Protein AF-A0A0F2DJI6-F1 (afdb_monomer)

Nearest PDB structures (foldseek):
  4f4x-assembly1_A  TM=4.825E-01  e=1.795E-01  Sulfolobus acidocaldarius DSM 639
  3v6k-assembly2_J  TM=5.259E-01  e=1.502E+00  Saccharolobus solfataricus P2
  5e9g-assembly1_D  TM=2.754E-01  e=6.469E+00  Pyricularia oryzae 70-15

InterPro domains:
  IPR043502 DNA/RNA polymerase superfamily [SSF56672] (1-89)

Solvent-accessible surface area (backbone atoms only — not comparable to full-atom values): 8132 Å² total; per-residue (Å²): 121,61,38,53,63,26,31,51,54,23,50,79,69,76,40,57,42,75,75,43,33,35,36,29,29,49,80,51,86,88,46,66,40,33,31,69,17,35,10,66,36,38,30,70,73,71,70,53,67,78,70,41,47,48,78,74,39,56,36,41,88,87,80,30,42,66,31,66,70,47,25,56,77,68,70,49,80,88,44,72,69,52,46,52,51,51,29,57,51,42,67,69,38,46,78,39,69,71,53,72,64,57,55,50,51,50,53,55,50,71,70,39,87,64,76,83,79,72,63,80,70,62,55,54,58,53,51,52,52,50,47,55,50,50,55,51,51,56,56,67,73,75,109

Structure (mmCIF, N/CA/C/O backbone):
data_AF-A0A0F2DJI6-F1
#
_entry.id   AF-A0A0F2DJI6-F1
#
loop_
_atom_site.group_PDB
_atom_site.id
_atom_site.type_symbol
_atom_site.label_atom_id
_atom_site.label_alt_id
_atom_site.label_comp_id
_atom_site.label_asym_id
_atom_site.label_entity_id
_atom_site.label_seq_id
_atom_site.pdbx_PDB_ins_code
_atom_site.Cartn_x
_atom_site.Cartn_y
_atom_site.Cartn_z
_atom_site.occupancy
_atom_site.B_iso_or_equiv
_atom_site.auth_seq_id
_atom_site.auth_comp_id
_atom_site.auth_asym_id
_atom_site.auth_atom_id
_atom_site.pdbx_PDB_model_num
ATOM 1 N N . MET A 1 1 ? 2.774 12.056 -13.079 1.00 56.09 1 MET A N 1
ATOM 2 C CA . MET A 1 1 ? 2.676 10.870 -13.968 1.00 56.09 1 MET A CA 1
ATOM 3 C C . MET A 1 1 ? 2.987 9.505 -13.321 1.00 56.09 1 MET A C 1
ATOM 5 O O . MET A 1 1 ? 2.944 8.503 -14.014 1.00 56.09 1 MET A O 1
ATOM 9 N N . LYS A 1 2 ? 3.243 9.373 -12.008 1.00 62.66 2 LYS A N 1
ATOM 10 C CA . LYS A 1 2 ? 3.675 8.079 -11.421 1.00 62.66 2 LYS A CA 1
ATOM 11 C C . LYS A 1 2 ? 2.604 6.962 -11.377 1.00 62.66 2 LYS A C 1
ATOM 13 O O . LYS A 1 2 ? 2.974 5.802 -11.301 1.00 62.66 2 LYS A O 1
ATOM 18 N N . SER A 1 3 ? 1.304 7.273 -11.458 1.00 73.50 3 SER A N 1
ATOM 19 C CA . SER A 1 3 ? 0.248 6.242 -11.592 1.00 73.50 3 SER A CA 1
ATOM 20 C C . SER A 1 3 ? 0.210 5.576 -12.967 1.00 73.50 3 SER A C 1
ATOM 22 O O . SER A 1 3 ? -0.400 4.524 -13.093 1.00 73.50 3 SER A O 1
ATOM 24 N N . PHE A 1 4 ? 0.856 6.163 -13.979 1.00 79.56 4 PHE A N 1
ATOM 25 C CA . PHE A 1 4 ? 0.845 5.645 -15.346 1.00 79.56 4 PHE A CA 1
ATOM 26 C C . PHE A 1 4 ? 1.398 4.217 -15.425 1.00 79.56 4 PHE A C 1
ATOM 28 O O . PHE A 1 4 ? 0.763 3.344 -16.001 1.00 79.56 4 PHE A O 1
ATOM 35 N N . TYR A 1 5 ? 2.527 3.962 -14.758 1.00 80.56 5 TYR A N 1
ATOM 36 C CA . TYR A 1 5 ? 3.139 2.633 -14.701 1.00 80.56 5 TYR A CA 1
ATOM 37 C C . TYR A 1 5 ? 2.207 1.581 -14.090 1.00 80.56 5 TYR A C 1
ATOM 39 O O . TYR A 1 5 ? 2.146 0.462 -14.581 1.00 80.56 5 TYR A O 1
ATOM 47 N N . ALA A 1 6 ? 1.438 1.948 -13.060 1.00 85.88 6 ALA A N 1
ATOM 48 C CA . ALA A 1 6 ? 0.453 1.044 -12.473 1.00 85.88 6 ALA A CA 1
ATOM 49 C C . ALA A 1 6 ? -0.725 0.787 -13.426 1.00 85.88 6 ALA A C 1
ATOM 51 O O . ALA A 1 6 ? -1.247 -0.320 -13.456 1.00 85.88 6 ALA A O 1
ATOM 52 N N . SER A 1 7 ? -1.129 1.781 -14.224 1.00 85.69 7 SER A N 1
ATOM 53 C CA . SER A 1 7 ? -2.171 1.600 -15.238 1.00 85.69 7 SER A CA 1
ATOM 54 C C . SER A 1 7 ? -1.734 0.658 -16.363 1.00 85.69 7 SER A C 1
ATOM 56 O O . SER A 1 7 ? -2.537 -0.169 -16.779 1.00 85.69 7 SER A O 1
ATOM 58 N N . VAL A 1 8 ? -0.484 0.756 -16.831 1.00 84.94 8 VAL A N 1
ATOM 59 C CA . VAL A 1 8 ? 0.069 -0.163 -17.844 1.00 84.94 8 VAL A CA 1
ATOM 60 C C . VAL A 1 8 ? 0.099 -1.594 -17.306 1.00 84.94 8 VAL A C 1
ATOM 62 O O . VAL A 1 8 ? -0.418 -2.490 -17.960 1.00 84.94 8 VAL A O 1
ATOM 65 N N . GLU A 1 9 ? 0.580 -1.788 -16.076 1.00 87.44 9 GLU A N 1
ATOM 66 C CA . GLU A 1 9 ? 0.574 -3.097 -15.403 1.00 87.44 9 GLU A CA 1
ATOM 67 C C . GLU A 1 9 ? -0.838 -3.667 -15.224 1.00 87.44 9 GLU A C 1
ATOM 69 O O . GLU A 1 9 ? -1.036 -4.872 -15.351 1.00 87.44 9 GLU A O 1
ATOM 74 N N . CYS A 1 10 ? -1.841 -2.825 -14.943 1.00 89.38 10 CYS A N 1
ATOM 75 C CA . CYS A 1 10 ? -3.232 -3.276 -14.921 1.00 89.38 10 CYS A CA 1
ATOM 76 C C . CYS A 1 10 ? -3.657 -3.805 -16.297 1.00 89.38 10 CYS A C 1
ATOM 78 O O . CYS A 1 10 ? -4.185 -4.909 -16.370 1.00 89.38 10 CYS A O 1
ATOM 80 N N . VAL A 1 11 ? -3.394 -3.057 -17.373 1.00 88.50 11 VAL A N 1
ATOM 81 C CA . VAL A 1 11 ? -3.777 -3.449 -18.741 1.00 88.50 11 VAL A CA 1
ATOM 82 C C . VAL A 1 11 ? -3.067 -4.732 -19.176 1.00 88.50 11 VAL A C 1
ATOM 84 O O . VAL A 1 11 ? -3.717 -5.629 -19.701 1.00 88.50 11 VAL A O 1
ATOM 87 N N . GLU A 1 12 ? -1.770 -4.867 -18.896 1.00 86.19 12 GLU A N 1
ATOM 88 C CA . GLU A 1 12 ? -1.000 -6.084 -19.198 1.00 86.19 12 GLU A CA 1
ATOM 89 C C . GLU A 1 12 ? -1.520 -7.318 -18.444 1.00 86.19 12 GLU A C 1
ATOM 91 O O . GLU A 1 12 ? -1.391 -8.440 -18.925 1.00 86.19 12 GLU A O 1
ATOM 96 N N . ARG A 1 13 ? -2.158 -7.118 -17.286 1.00 86.06 13 ARG A N 1
ATOM 97 C CA . ARG A 1 13 ? -2.789 -8.179 -16.483 1.00 86.06 13 ARG A CA 1
ATOM 98 C C . ARG A 1 13 ? -4.275 -8.382 -16.799 1.00 86.06 13 ARG A C 1
ATOM 100 O O . ARG A 1 13 ? -4.928 -9.154 -16.103 1.00 86.06 13 ARG A O 1
ATOM 107 N N . GLY A 1 14 ? -4.827 -7.677 -17.790 1.00 89.00 14 GLY A N 1
ATOM 108 C CA . GLY A 1 14 ? -6.256 -7.728 -18.129 1.00 89.00 14 GLY A CA 1
ATOM 109 C C . GLY A 1 14 ? -7.178 -7.074 -17.088 1.00 89.00 14 GLY A C 1
ATOM 110 O O . GLY A 1 14 ? -8.376 -7.342 -17.059 1.00 89.00 14 GLY A O 1
ATOM 111 N N . LEU A 1 15 ? -6.636 -6.224 -16.213 1.00 89.62 15 LEU A N 1
ATOM 112 C CA . LEU A 1 15 ? -7.357 -5.524 -15.150 1.00 89.62 15 LEU A CA 1
ATOM 113 C C . LEU A 1 15 ? -7.723 -4.097 -15.578 1.00 89.62 15 LEU A C 1
ATOM 115 O O . LEU A 1 15 ? -6.973 -3.414 -16.278 1.00 89.62 15 LEU A O 1
ATOM 119 N N . HIS A 1 16 ? -8.862 -3.594 -15.096 1.00 87.88 16 HIS A N 1
ATOM 120 C CA . HIS A 1 16 ? -9.323 -2.252 -15.446 1.00 87.88 16 HIS A CA 1
ATOM 121 C C . HIS A 1 16 ? -8.575 -1.166 -14.637 1.00 87.88 16 HIS A C 1
ATOM 123 O O . HIS A 1 16 ? -8.768 -1.058 -13.420 1.00 87.88 16 HIS A O 1
ATOM 129 N N . PRO A 1 17 ? -7.796 -0.270 -15.276 1.00 83.56 17 PRO A N 1
ATOM 130 C CA . PRO A 1 17 ? -6.832 0.605 -14.593 1.00 83.56 17 PRO A CA 1
ATOM 131 C C . PRO A 1 17 ? -7.455 1.635 -13.636 1.00 83.56 17 PRO A C 1
ATOM 133 O O . PRO A 1 17 ? -6.792 2.100 -12.710 1.00 83.56 17 PRO A O 1
ATOM 136 N N . LEU A 1 18 ? -8.723 2.004 -13.845 1.00 86.19 18 LEU A N 1
ATOM 137 C CA . LEU A 1 18 ? -9.430 2.978 -12.998 1.00 86.19 18 LEU A CA 1
ATOM 138 C C . LEU A 1 18 ? -10.191 2.357 -11.821 1.00 86.19 18 LEU A C 1
ATOM 140 O O . LEU A 1 18 ? -10.504 3.074 -10.874 1.00 86.19 18 LEU A O 1
ATOM 144 N N . LYS A 1 19 ? -10.515 1.060 -11.891 1.00 88.38 19 LYS A N 1
ATOM 145 C CA . LYS A 1 19 ? -11.350 0.376 -10.888 1.00 88.38 19 LYS A CA 1
ATOM 146 C C . LYS A 1 19 ? -10.505 -0.471 -9.942 1.00 88.38 19 LYS A C 1
ATOM 148 O O . LYS A 1 19 ? -10.804 -0.560 -8.758 1.00 88.38 19 LYS A O 1
ATOM 153 N N . THR A 1 20 ? -9.438 -1.074 -10.455 1.00 90.75 20 THR A N 1
ATOM 154 C CA . THR A 1 20 ? -8.627 -2.018 -9.694 1.00 90.75 20 THR A CA 1
ATOM 155 C C . THR A 1 20 ? -7.632 -1.307 -8.778 1.00 90.75 20 THR A C 1
ATOM 157 O O . THR A 1 20 ? -6.911 -0.399 -9.196 1.00 90.75 20 THR A O 1
ATOM 160 N N . SER A 1 21 ? -7.561 -1.758 -7.523 1.00 91.94 21 SER A N 1
ATOM 161 C CA . SER A 1 21 ? -6.514 -1.360 -6.581 1.00 91.94 21 SER A CA 1
ATOM 162 C C . SER A 1 21 ? -5.262 -2.206 -6.825 1.00 91.94 21 SER A C 1
ATOM 164 O O . SER A 1 21 ? -5.192 -3.368 -6.430 1.00 91.94 21 SER A O 1
ATOM 166 N N . LEU A 1 22 ? -4.280 -1.632 -7.520 1.00 91.31 22 LEU A N 1
ATOM 167 C CA . LEU A 1 22 ? -2.985 -2.261 -7.795 1.00 91.31 22 LEU A CA 1
ATOM 168 C C . LEU A 1 22 ? -1.820 -1.394 -7.304 1.00 91.31 22 LEU A C 1
ATOM 170 O O . LEU A 1 22 ? -1.848 -0.160 -7.419 1.00 91.31 22 LEU A O 1
ATOM 174 N N . CYS A 1 23 ? -0.793 -2.057 -6.775 1.00 89.31 23 CYS A N 1
ATOM 175 C CA . CYS A 1 23 ? 0.442 -1.461 -6.289 1.00 89.31 23 CYS A CA 1
ATOM 176 C C . CYS A 1 23 ? 1.661 -2.240 -6.806 1.00 89.31 23 CYS A C 1
ATOM 178 O O . CYS A 1 23 ? 1.750 -3.456 -6.632 1.00 89.31 23 CYS A O 1
ATOM 180 N N . VAL A 1 24 ? 2.605 -1.527 -7.426 1.00 88.19 24 VAL A N 1
ATOM 181 C CA . VAL A 1 24 ? 3.864 -2.077 -7.938 1.00 88.19 24 VAL A CA 1
ATOM 182 C C . VAL A 1 24 ? 4.961 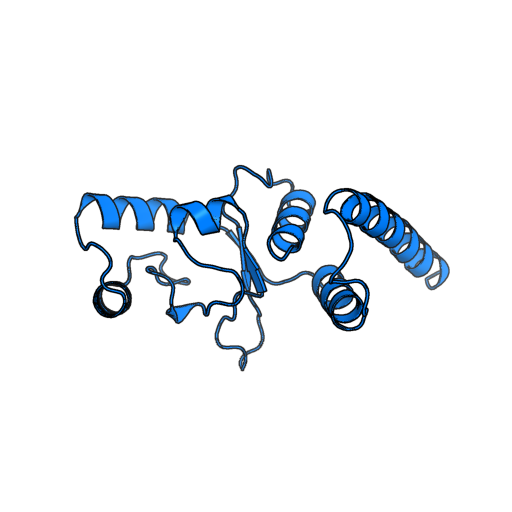-1.858 -6.901 1.00 88.19 24 VAL A C 1
ATOM 184 O O . VAL A 1 24 ? 5.295 -0.712 -6.576 1.00 88.19 24 VAL A O 1
ATOM 187 N N . MET A 1 25 ? 5.547 -2.943 -6.401 1.00 86.94 25 MET A N 1
ATOM 188 C CA . MET A 1 25 ? 6.557 -2.910 -5.340 1.00 86.94 25 MET A CA 1
ATOM 189 C C . MET A 1 25 ? 7.879 -3.531 -5.778 1.00 86.94 25 MET A C 1
ATOM 191 O O . MET A 1 25 ? 7.914 -4.540 -6.477 1.00 86.94 25 MET A O 1
ATOM 195 N N . SER A 1 26 ? 8.987 -2.941 -5.331 1.00 84.00 26 SER A N 1
ATOM 196 C CA . SER A 1 26 ? 10.319 -3.498 -5.579 1.00 84.00 26 SER A CA 1
ATOM 197 C C . SER A 1 26 ? 10.508 -4.843 -4.865 1.00 84.00 26 SER A C 1
ATOM 199 O O . SER A 1 26 ? 10.196 -4.962 -3.683 1.00 84.00 26 SER A O 1
ATOM 201 N N . ARG A 1 27 ? 11.079 -5.832 -5.570 1.00 71.88 27 ARG A N 1
ATOM 202 C CA . ARG A 1 27 ? 11.472 -7.141 -5.006 1.00 71.88 27 ARG A CA 1
ATOM 203 C C . ARG A 1 27 ? 12.854 -7.146 -4.356 1.00 71.88 27 ARG A C 1
ATOM 205 O O . ARG A 1 27 ? 13.232 -8.161 -3.782 1.00 71.88 27 ARG A O 1
ATOM 212 N N . ALA A 1 28 ? 13.642 -6.082 -4.508 1.00 62.44 28 ALA A N 1
ATOM 213 C CA . ALA A 1 28 ? 15.008 -6.099 -4.002 1.00 62.44 28 ALA A CA 1
ATOM 214 C C . ALA A 1 28 ? 14.994 -6.249 -2.474 1.00 62.44 28 ALA A C 1
ATOM 216 O O . ALA A 1 28 ? 14.297 -5.499 -1.790 1.00 62.44 28 ALA A O 1
ATOM 217 N N . VAL A 1 29 ? 15.784 -7.201 -1.968 1.00 54.22 29 VAL A N 1
ATOM 218 C CA . VAL A 1 29 ? 15.921 -7.512 -0.532 1.00 54.22 29 VAL A CA 1
ATOM 219 C C . VAL A 1 29 ? 16.263 -6.249 0.267 1.00 54.22 29 VAL A C 1
ATOM 221 O O . VAL A 1 29 ? 15.742 -6.039 1.353 1.00 54.22 29 VAL A O 1
ATOM 224 N N . ASN A 1 30 ? 17.033 -5.347 -0.346 1.00 57.66 30 ASN A N 1
ATOM 225 C CA . ASN A 1 30 ? 17.494 -4.095 0.253 1.00 57.66 30 ASN A CA 1
ATOM 226 C C . ASN A 1 30 ? 16.514 -2.921 0.056 1.00 57.66 30 ASN A C 1
ATOM 228 O O . ASN A 1 30 ? 16.736 -1.835 0.580 1.00 57.66 30 ASN A O 1
ATOM 232 N N . ALA A 1 31 ? 15.461 -3.084 -0.755 1.00 59.91 31 ALA A N 1
ATOM 233 C CA . ALA A 1 31 ? 14.529 -2.001 -1.081 1.00 59.91 31 ALA A CA 1
ATOM 234 C C . ALA A 1 31 ? 13.340 -1.907 -0.114 1.00 59.91 31 ALA A C 1
ATOM 236 O O . ALA A 1 31 ? 12.456 -1.083 -0.350 1.00 59.91 31 ALA A O 1
ATOM 237 N N . ASN A 1 32 ? 13.300 -2.742 0.932 1.00 64.50 32 ASN A N 1
ATOM 238 C CA . ASN A 1 32 ? 12.337 -2.709 2.041 1.00 64.50 32 ASN A CA 1
ATOM 239 C C . ASN A 1 32 ? 10.887 -2.411 1.600 1.00 64.50 32 ASN A C 1
ATOM 241 O O . ASN A 1 32 ? 10.195 -1.562 2.167 1.00 64.50 32 ASN A O 1
ATOM 245 N N . GLY A 1 33 ? 10.434 -3.065 0.523 1.00 75.38 33 GLY A N 1
ATOM 246 C CA . GLY A 1 33 ? 9.084 -2.895 -0.019 1.00 75.38 33 GLY A CA 1
ATOM 247 C C . GLY A 1 33 ? 8.765 -1.469 -0.484 1.00 75.38 33 GLY A C 1
ATOM 248 O O . GLY A 1 33 ? 7.685 -0.954 -0.202 1.00 75.38 33 GLY A O 1
ATOM 249 N N . LEU A 1 34 ? 9.699 -0.803 -1.166 1.00 86.12 34 LEU A N 1
ATOM 250 C CA . LEU A 1 34 ? 9.458 0.501 -1.784 1.00 86.1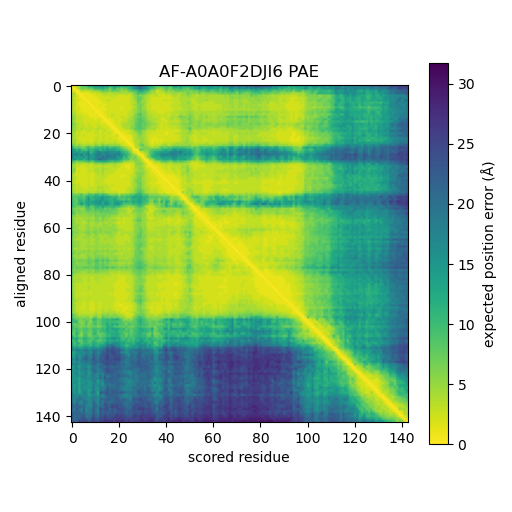2 34 LEU A CA 1
ATOM 251 C C . LEU A 1 34 ? 8.358 0.409 -2.854 1.00 86.12 34 LEU A C 1
ATOM 253 O O . LEU A 1 34 ? 8.467 -0.374 -3.806 1.00 86.12 34 LEU A O 1
ATOM 257 N N . ILE A 1 35 ? 7.341 1.268 -2.738 1.00 86.31 35 ILE A N 1
ATOM 258 C CA . ILE A 1 35 ? 6.262 1.392 -3.720 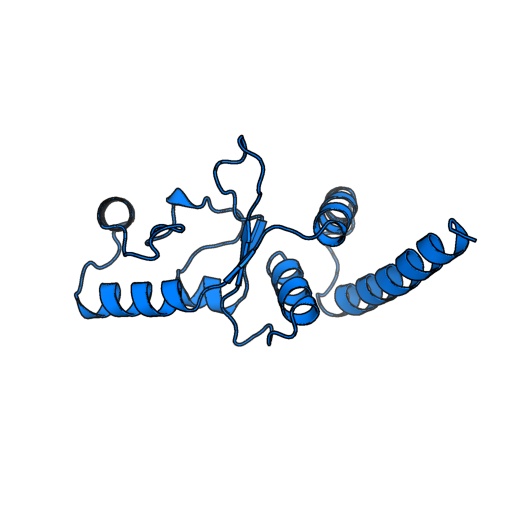1.00 86.31 35 ILE A CA 1
ATOM 259 C C . ILE A 1 35 ? 6.748 2.253 -4.884 1.00 86.31 35 ILE A C 1
ATOM 261 O O . ILE A 1 35 ? 7.011 3.450 -4.745 1.00 86.31 35 ILE A O 1
ATOM 265 N N . LEU A 1 36 ? 6.858 1.634 -6.056 1.00 84.69 36 LEU A N 1
ATOM 266 C CA . LEU A 1 36 ? 7.366 2.276 -7.266 1.00 84.69 36 LEU A CA 1
ATOM 267 C C . LEU A 1 36 ? 6.269 3.073 -7.974 1.00 84.69 36 LEU A C 1
ATOM 269 O O . LEU A 1 36 ? 6.495 4.206 -8.406 1.00 84.69 36 LEU A O 1
ATOM 273 N N . ALA A 1 37 ? 5.080 2.478 -8.066 1.00 87.06 37 ALA A N 1
ATOM 274 C CA . ALA A 1 37 ? 3.900 3.061 -8.683 1.00 87.06 37 ALA A CA 1
ATOM 275 C C . ALA A 1 37 ? 2.631 2.485 -8.049 1.00 87.06 37 ALA A C 1
ATOM 277 O O . ALA A 1 37 ? 2.582 1.304 -7.712 1.00 87.06 37 ALA A O 1
ATOM 278 N N . SER A 1 38 ? 1.590 3.304 -7.921 1.00 88.12 38 SER A N 1
ATOM 279 C CA . SER A 1 38 ? 0.277 2.863 -7.446 1.00 88.12 38 SER A CA 1
ATOM 280 C C . SER A 1 38 ? -0.858 3.366 -8.336 1.00 88.12 38 SER A C 1
ATOM 282 O O . SER A 1 38 ? -0.798 4.461 -8.916 1.00 88.12 38 SER A O 1
ATOM 284 N N . SER A 1 39 ? -1.898 2.539 -8.446 1.00 89.62 39 SER A N 1
ATOM 285 C CA . SER A 1 39 ? -3.128 2.847 -9.181 1.00 89.62 39 SER A CA 1
ATOM 286 C C . SER A 1 39 ? -3.873 4.043 -8.563 1.00 89.62 39 SER A C 1
ATOM 288 O O . SER A 1 39 ? -3.725 4.321 -7.368 1.00 89.62 39 SER A O 1
ATOM 290 N N . PRO A 1 40 ? -4.696 4.775 -9.338 1.00 88.25 40 PRO A N 1
ATOM 291 C CA . PRO A 1 40 ? -5.507 5.870 -8.804 1.00 88.25 40 PRO A CA 1
ATOM 292 C C . PRO A 1 40 ? -6.439 5.426 -7.670 1.00 88.25 40 PRO A C 1
ATOM 294 O O . PRO A 1 40 ? -6.599 6.161 -6.698 1.00 88.25 40 PRO A O 1
ATOM 297 N N . MET A 1 41 ? -7.010 4.220 -7.771 1.00 90.00 41 MET A N 1
ATOM 298 C CA . MET A 1 41 ? -7.915 3.681 -6.755 1.00 90.00 41 MET A CA 1
ATOM 299 C C . MET A 1 41 ? -7.182 3.399 -5.440 1.00 90.00 41 MET A C 1
ATOM 301 O O . MET A 1 41 ? -7.625 3.838 -4.384 1.00 90.00 41 MET A O 1
ATOM 305 N N . PHE A 1 42 ? -5.996 2.787 -5.507 1.00 90.56 42 PHE A N 1
ATOM 306 C CA . PHE A 1 42 ? -5.162 2.536 -4.329 1.00 90.56 42 PHE A CA 1
ATOM 307 C C . PHE A 1 42 ? -4.871 3.825 -3.540 1.00 90.56 42 PHE A C 1
ATOM 309 O O . PHE A 1 42 ? -4.967 3.854 -2.316 1.00 90.56 42 PHE A O 1
ATOM 316 N N . LYS A 1 43 ? -4.571 4.931 -4.231 1.00 88.50 43 LYS A N 1
ATOM 317 C CA . LYS A 1 43 ? -4.301 6.217 -3.565 1.00 88.50 43 LYS A CA 1
ATOM 318 C C . LYS A 1 43 ? -5.535 6.830 -2.924 1.00 88.50 43 LYS A C 1
ATOM 320 O O . LYS A 1 43 ? -5.414 7.429 -1.865 1.00 88.50 43 LYS A O 1
ATOM 325 N N . LYS A 1 44 ? -6.699 6.701 -3.566 1.00 89.12 44 LYS A N 1
ATOM 326 C CA . LYS A 1 44 ? -7.967 7.203 -3.022 1.00 89.12 44 LYS A CA 1
ATOM 327 C C . LYS A 1 44 ? -8.347 6.480 -1.731 1.00 89.12 44 LYS A C 1
ATOM 329 O O . LYS A 1 44 ? -8.830 7.120 -0.812 1.00 89.12 44 LYS A O 1
ATOM 334 N N . VAL A 1 45 ? -8.105 5.172 -1.666 1.00 90.38 45 VAL A N 1
ATOM 335 C CA . VAL A 1 45 ? -8.452 4.341 -0.505 1.00 90.38 45 VAL A CA 1
ATOM 336 C C . VAL A 1 45 ? -7.477 4.550 0.648 1.00 90.38 45 VAL A C 1
ATOM 338 O O . VAL A 1 45 ? -7.893 4.829 1.766 1.00 90.38 45 VAL A O 1
ATOM 341 N N . PHE A 1 46 ? -6.175 4.414 0.386 1.00 88.12 46 PHE A N 1
ATOM 342 C CA . PHE A 1 46 ? -5.162 4.426 1.446 1.00 88.12 46 PHE A CA 1
ATOM 343 C C . PHE A 1 46 ? -4.578 5.819 1.712 1.00 88.12 46 PHE A C 1
ATOM 345 O O . PHE A 1 46 ? -3.773 5.978 2.625 1.00 88.12 46 PHE A O 1
ATOM 352 N N . GLY A 1 47 ? -4.920 6.826 0.902 1.00 82.06 47 GLY A N 1
ATOM 353 C CA . GLY A 1 47 ? -4.439 8.203 1.059 1.00 82.06 47 GLY A CA 1
ATOM 354 C C . GLY A 1 47 ? -2.934 8.382 0.834 1.00 82.06 47 GLY A C 1
ATOM 355 O O . GLY A 1 47 ? -2.371 9.410 1.204 1.00 82.06 47 GLY A O 1
ATOM 356 N N . LYS A 1 48 ? -2.242 7.388 0.259 1.00 74.12 48 LYS A N 1
ATOM 357 C CA . LYS A 1 48 ? -0.779 7.411 0.103 1.00 74.12 48 LYS A CA 1
ATOM 358 C C . LYS A 1 48 ? -0.344 7.888 -1.275 1.00 74.12 48 LYS A C 1
ATOM 360 O O . LYS A 1 48 ? -0.808 7.407 -2.310 1.00 74.12 48 LYS A O 1
ATOM 365 N N . ASN A 1 49 ? 0.619 8.806 -1.275 1.00 67.44 49 ASN A N 1
ATOM 366 C CA . ASN A 1 49 ? 1.291 9.273 -2.479 1.00 67.44 49 ASN A CA 1
ATOM 367 C C . ASN A 1 49 ? 2.305 8.242 -2.995 1.00 67.44 49 ASN A C 1
ATOM 369 O O . ASN A 1 49 ? 2.766 7.363 -2.277 1.00 67.44 49 ASN A O 1
ATOM 373 N N . ASN A 1 50 ? 2.661 8.353 -4.275 1.00 64.56 50 ASN A N 1
ATOM 374 C CA . ASN A 1 50 ? 3.674 7.486 -4.879 1.00 64.56 50 ASN A CA 1
ATOM 375 C C . ASN A 1 50 ? 5.054 7.719 -4.238 1.00 64.56 50 ASN A C 1
ATOM 377 O O . ASN A 1 50 ? 5.404 8.875 -4.002 1.00 64.56 50 ASN A O 1
ATOM 381 N N . VAL A 1 51 ? 5.881 6.668 -4.142 1.00 59.19 51 VAL A N 1
ATOM 382 C CA . VAL A 1 51 ? 7.183 6.657 -3.433 1.00 59.19 51 VAL A CA 1
ATOM 383 C C . VAL A 1 51 ? 7.024 6.626 -1.906 1.00 59.19 51 VAL A C 1
ATOM 385 O O . VAL A 1 51 ? 7.759 7.281 -1.180 1.00 59.19 51 VAL A O 1
ATOM 388 N N . SER A 1 52 ? 6.046 5.872 -1.413 1.00 72.31 52 SER A N 1
ATOM 389 C CA . SER A 1 52 ? 5.957 5.512 0.002 1.00 72.31 52 SER A CA 1
ATOM 390 C C . SER A 1 52 ? 6.529 4.119 0.233 1.00 72.31 52 SER A C 1
ATOM 392 O O . SER A 1 52 ? 6.670 3.313 -0.695 1.00 72.31 52 SER A O 1
ATOM 394 N N . HIS A 1 53 ? 6.848 3.817 1.481 1.00 82.69 53 HIS A N 1
ATOM 395 C CA . HIS A 1 53 ? 7.265 2.480 1.843 1.00 82.69 53 HIS A CA 1
ATOM 396 C C . HIS A 1 53 ? 6.077 1.600 2.209 1.00 82.69 53 HIS A C 1
ATOM 398 O O . HIS A 1 53 ? 5.034 2.070 2.663 1.00 82.69 53 HIS A O 1
ATOM 404 N N . SER A 1 54 ? 6.266 0.299 2.023 1.00 82.69 54 SER A N 1
ATOM 405 C CA . SER A 1 54 ? 5.357 -0.750 2.478 1.00 82.69 54 SER A CA 1
ATOM 406 C C . SER A 1 54 ? 4.925 -0.600 3.941 1.00 82.69 54 SER A C 1
ATOM 408 O O . SER A 1 54 ? 3.745 -0.736 4.244 1.00 82.69 54 SER A O 1
ATOM 410 N N . TYR A 1 55 ? 5.862 -0.271 4.831 1.00 82.81 55 TYR A N 1
ATOM 411 C CA . TYR A 1 55 ? 5.638 -0.121 6.272 1.00 82.81 55 TYR A CA 1
ATOM 412 C C . TYR A 1 55 ? 4.860 1.138 6.668 1.00 82.81 55 TYR A C 1
ATOM 414 O O . TYR A 1 55 ? 4.473 1.279 7.825 1.00 82.81 55 TYR A O 1
ATOM 422 N N . ASP A 1 56 ? 4.614 2.052 5.730 1.00 85.94 56 ASP A N 1
ATOM 423 C CA . ASP A 1 56 ? 3.755 3.210 5.972 1.00 85.94 56 ASP A CA 1
ATOM 424 C C . ASP A 1 56 ? 2.290 2.934 5.627 1.00 85.94 56 ASP A C 1
ATOM 426 O O . ASP A 1 56 ? 1.455 3.827 5.788 1.00 85.94 56 ASP A O 1
ATOM 430 N N . LEU A 1 57 ? 1.960 1.741 5.131 1.00 89.44 57 LEU A N 1
ATOM 431 C CA . LEU A 1 57 ? 0.581 1.355 4.868 1.00 89.44 57 LEU A CA 1
ATOM 432 C C . LEU A 1 57 ? -0.152 1.035 6.179 1.00 89.44 57 LEU A C 1
ATOM 434 O O . LEU A 1 57 ? 0.441 0.465 7.094 1.00 89.44 57 LEU A O 1
ATOM 438 N N . PRO A 1 58 ? -1.459 1.343 6.266 1.00 90.88 58 PRO A N 1
ATOM 439 C CA . PRO A 1 58 ? -2.275 1.023 7.438 1.00 90.88 58 PRO A CA 1
ATOM 440 C C . PRO A 1 58 ? -2.605 -0.475 7.551 1.00 90.88 58 PRO A C 1
ATOM 442 O O . PRO A 1 58 ? -3.419 -0.866 8.379 1.00 90.88 58 PRO A O 1
ATOM 445 N N . PHE A 1 59 ? -2.008 -1.324 6.715 1.00 91.69 59 PHE A N 1
ATOM 446 C CA . PHE A 1 59 ? -2.193 -2.768 6.720 1.00 91.69 59 PHE A CA 1
ATOM 447 C C . PHE A 1 59 ? -0.871 -3.463 6.399 1.00 91.69 59 PHE A C 1
ATOM 449 O O . PHE A 1 59 ? -0.008 -2.906 5.716 1.00 91.69 59 PHE A O 1
ATOM 456 N N . ASP A 1 60 ? -0.719 -4.695 6.868 1.00 89.31 60 ASP A N 1
ATOM 457 C CA . ASP A 1 60 ? 0.427 -5.527 6.519 1.00 89.31 60 ASP A CA 1
ATOM 458 C C . ASP A 1 60 ? 0.216 -6.206 5.156 1.00 89.31 60 ASP A C 1
ATOM 460 O O . ASP A 1 60 ? -0.829 -6.777 4.856 1.00 89.31 60 ASP A O 1
ATOM 464 N N . ILE A 1 61 ? 1.240 -6.160 4.310 1.00 87.06 61 ILE A N 1
ATOM 465 C CA . ILE A 1 61 ? 1.222 -6.697 2.949 1.00 87.06 61 ILE A CA 1
ATOM 466 C C . ILE A 1 61 ? 1.033 -8.211 2.925 1.00 87.06 61 ILE A C 1
ATOM 468 O O . ILE A 1 61 ? 0.377 -8.716 2.012 1.00 87.06 61 ILE A O 1
ATOM 472 N N . LYS A 1 62 ? 1.622 -8.930 3.887 1.00 86.06 62 LYS A N 1
ATOM 473 C CA . LYS A 1 62 ? 1.578 -10.397 3.908 1.00 86.06 62 LYS A CA 1
ATOM 474 C C . LYS A 1 62 ? 0.246 -10.897 4.442 1.00 86.06 62 LYS A C 1
ATOM 476 O O . LYS A 1 62 ? -0.399 -11.724 3.810 1.00 86.06 62 LYS A O 1
ATOM 481 N N . THR A 1 63 ? -0.160 -10.382 5.598 1.00 89.12 63 THR A N 1
ATOM 482 C CA . THR A 1 63 ? -1.370 -10.841 6.290 1.00 89.12 63 THR A CA 1
ATOM 483 C C . THR A 1 63 ? -2.642 -10.145 5.816 1.00 89.12 63 THR A C 1
ATOM 485 O O . THR A 1 63 ? -3.728 -10.660 6.058 1.00 89.12 63 THR A O 1
ATOM 488 N N . LYS A 1 64 ? -2.525 -8.989 5.146 1.00 90.25 64 LYS A N 1
ATOM 489 C CA . LYS A 1 64 ? -3.639 -8.114 4.735 1.00 90.25 64 LYS A CA 1
ATOM 490 C C . LYS A 1 64 ? -4.506 -7.612 5.894 1.00 90.25 64 LYS A C 1
ATOM 492 O O . LYS A 1 64 ? -5.583 -7.079 5.654 1.00 90.25 64 LYS A O 1
ATOM 497 N N . LYS A 1 65 ? -4.017 -7.740 7.130 1.00 93.44 65 LYS A N 1
ATOM 498 C CA . LYS A 1 65 ? -4.676 -7.247 8.340 1.00 93.44 65 LYS A CA 1
ATOM 499 C C . LYS A 1 65 ? -4.298 -5.805 8.628 1.00 93.44 65 LYS A C 1
ATOM 501 O O . LYS A 1 65 ? -3.209 -5.356 8.255 1.00 93.44 65 LYS A O 1
ATOM 506 N N . PHE A 1 66 ? -5.183 -5.097 9.319 1.00 93.69 66 PHE A N 1
ATOM 507 C CA . PHE A 1 66 ? -4.933 -3.727 9.748 1.00 93.69 66 PHE A CA 1
ATOM 508 C C . PHE A 1 66 ? -3.745 -3.634 10.720 1.00 93.69 66 PHE A C 1
ATOM 510 O O . PHE A 1 66 ? -3.576 -4.470 11.608 1.00 93.69 66 PHE A O 1
ATOM 517 N N . ASN A 1 67 ? -2.914 -2.600 10.567 1.00 92.94 67 ASN A N 1
ATOM 518 C CA . ASN A 1 67 ? -1.755 -2.350 11.420 1.00 92.94 67 ASN A CA 1
ATOM 519 C C . ASN A 1 67 ? -2.023 -1.178 12.376 1.00 92.94 67 ASN A C 1
ATOM 521 O O . ASN A 1 67 ? -1.828 -0.010 12.032 1.00 92.94 67 ASN A O 1
ATOM 525 N N . TYR A 1 68 ? -2.415 -1.512 13.608 1.00 92.69 68 TYR A N 1
ATOM 526 C CA . TYR A 1 68 ? -2.734 -0.541 14.659 1.00 92.69 68 TYR A CA 1
ATOM 527 C C . TYR A 1 68 ? -1.558 0.364 15.038 1.00 92.69 68 TYR A C 1
ATOM 529 O O . TYR A 1 68 ? -1.751 1.557 15.267 1.00 92.69 68 TYR A O 1
ATOM 537 N N . TYR A 1 69 ? -0.336 -0.173 15.071 1.00 91.31 69 TYR A N 1
ATOM 538 C CA . TYR A 1 69 ? 0.853 0.596 15.443 1.00 91.31 69 TYR A CA 1
ATOM 539 C C . TYR A 1 69 ? 1.133 1.713 14.429 1.00 91.31 69 TYR A C 1
ATOM 541 O O . TYR A 1 69 ? 1.327 2.873 14.796 1.00 91.31 69 TYR A O 1
ATOM 549 N N . VAL A 1 70 ? 1.096 1.377 13.136 1.00 89.75 70 VAL A N 1
ATOM 550 C CA . VAL A 1 70 ? 1.320 2.348 12.055 1.00 89.75 70 VAL A CA 1
ATOM 551 C C . VAL A 1 70 ? 0.180 3.361 11.984 1.00 89.75 70 VAL A C 1
ATOM 553 O O . VAL A 1 70 ? 0.444 4.548 11.791 1.00 89.75 70 VAL A O 1
ATOM 556 N N . ALA A 1 71 ? -1.065 2.917 12.173 1.00 90.50 71 ALA A N 1
ATOM 557 C CA . ALA A 1 71 ? -2.230 3.793 12.192 1.00 90.50 71 ALA A CA 1
ATOM 558 C C . ALA A 1 71 ? -2.156 4.831 13.320 1.00 90.50 71 ALA A C 1
ATOM 560 O O . ALA A 1 71 ? -2.334 6.019 13.057 1.00 90.50 71 ALA A O 1
ATOM 561 N N . CYS A 1 72 ? -1.798 4.407 14.536 1.00 91.31 72 CYS A N 1
ATOM 562 C CA . CYS A 1 72 ? -1.611 5.297 15.682 1.00 91.31 72 CYS A CA 1
ATOM 563 C C . CYS A 1 72 ? -0.496 6.324 15.426 1.00 91.31 72 CYS A C 1
ATOM 565 O O . CYS A 1 72 ? -0.706 7.524 15.582 1.00 91.31 72 CYS A O 1
ATOM 567 N N . ARG A 1 73 ? 0.659 5.876 14.910 1.00 90.88 73 ARG A N 1
ATOM 568 C CA . ARG A 1 73 ? 1.782 6.759 14.544 1.00 90.88 73 ARG A CA 1
ATOM 569 C C . ARG A 1 73 ? 1.397 7.822 13.508 1.00 90.88 73 ARG A C 1
ATOM 571 O O . ARG A 1 73 ? 1.994 8.891 13.475 1.00 90.88 73 ARG A O 1
ATOM 578 N N . GLN A 1 74 ? 0.444 7.511 12.632 1.00 88.81 74 GLN A N 1
ATOM 579 C CA . GLN A 1 74 ? -0.036 8.409 11.580 1.00 88.81 74 GLN A CA 1
ATOM 580 C C . GLN A 1 74 ? -1.266 9.231 11.988 1.00 88.81 74 GLN A C 1
ATOM 582 O O . GLN A 1 74 ? -1.711 10.056 11.194 1.00 88.81 74 GLN A O 1
ATOM 587 N N . GLY A 1 75 ? -1.823 9.008 13.183 1.00 89.88 75 GLY A N 1
ATOM 588 C CA . GLY A 1 75 ? -3.060 9.654 13.624 1.00 89.88 75 GLY A CA 1
ATOM 589 C C . GLY A 1 75 ? -4.289 9.251 12.801 1.00 89.88 75 GLY A C 1
ATOM 590 O O . GLY A 1 75 ? -5.201 10.057 12.629 1.00 89.88 75 GLY A O 1
ATOM 591 N N . LEU A 1 76 ? -4.310 8.034 12.244 1.00 89.38 76 LEU A N 1
ATOM 592 C CA . LEU A 1 76 ? -5.463 7.520 11.502 1.00 89.38 76 LEU A CA 1
ATOM 593 C C . LEU A 1 76 ? -6.589 7.105 12.463 1.00 89.38 76 LEU A C 1
ATOM 595 O O . LEU A 1 76 ? -6.304 6.623 13.562 1.00 89.38 76 LEU A O 1
ATOM 599 N N . PRO A 1 77 ? -7.865 7.240 12.060 1.00 90.88 77 PRO A N 1
ATOM 600 C CA . PRO A 1 77 ? -8.984 6.799 12.884 1.00 90.88 77 PRO A CA 1
ATOM 601 C C . PRO A 1 77 ? -8.911 5.284 13.121 1.00 90.88 77 PRO A C 1
ATOM 603 O O . PRO A 1 77 ? -8.702 4.515 12.189 1.00 90.88 77 PRO A O 1
ATOM 606 N N . ILE A 1 78 ? -9.110 4.843 14.364 1.00 92.56 78 ILE A N 1
ATOM 607 C CA . ILE A 1 78 ? -9.141 3.418 14.745 1.00 92.56 78 ILE A CA 1
ATOM 608 C C . ILE A 1 78 ? -10.584 3.030 15.105 1.00 92.56 78 ILE A C 1
ATOM 610 O O . ILE A 1 78 ? -10.865 2.465 16.157 1.00 92.56 78 ILE A O 1
ATOM 614 N N . THR A 1 79 ? -11.537 3.409 14.253 1.00 95.62 79 THR A N 1
ATOM 615 C CA . THR A 1 79 ? -12.938 2.992 14.392 1.00 95.62 79 THR A CA 1
ATOM 616 C C . THR A 1 79 ? -13.141 1.620 13.755 1.00 95.62 79 THR A C 1
ATOM 618 O O . THR A 1 79 ? -12.454 1.264 12.795 1.00 95.62 79 THR A O 1
ATOM 621 N N . PHE A 1 80 ? -14.099 0.842 14.265 1.00 95.31 80 PHE A N 1
ATOM 622 C CA . PHE A 1 80 ? -14.413 -0.491 13.737 1.00 95.31 80 PHE A CA 1
ATOM 623 C C . PHE A 1 80 ? -14.722 -0.463 12.230 1.00 95.31 80 PHE A C 1
ATOM 625 O O . PHE A 1 80 ? -14.170 -1.257 11.466 1.00 95.31 80 PHE A O 1
ATOM 632 N N . ASP A 1 81 ? -15.524 0.509 11.786 1.00 95.62 81 ASP A N 1
ATOM 633 C CA . ASP A 1 81 ? -15.892 0.662 10.375 1.00 95.62 81 ASP A CA 1
ATOM 634 C C . ASP A 1 81 ? -14.683 0.971 9.486 1.00 95.62 81 ASP A C 1
ATOM 636 O O . ASP A 1 81 ? -14.573 0.447 8.376 1.00 95.62 81 ASP A O 1
ATOM 640 N N . TYR A 1 82 ? -13.742 1.782 9.980 1.00 93.88 82 TYR A N 1
ATOM 641 C CA . TYR A 1 82 ? -12.532 2.121 9.236 1.00 93.88 82 TYR A CA 1
ATOM 642 C C . TYR A 1 82 ? -11.583 0.928 9.115 1.00 93.88 82 TYR A C 1
ATOM 644 O O . TYR A 1 82 ? -11.063 0.664 8.031 1.00 93.88 82 TYR A O 1
ATOM 652 N N . VAL A 1 83 ? -11.394 0.173 10.201 1.00 94.88 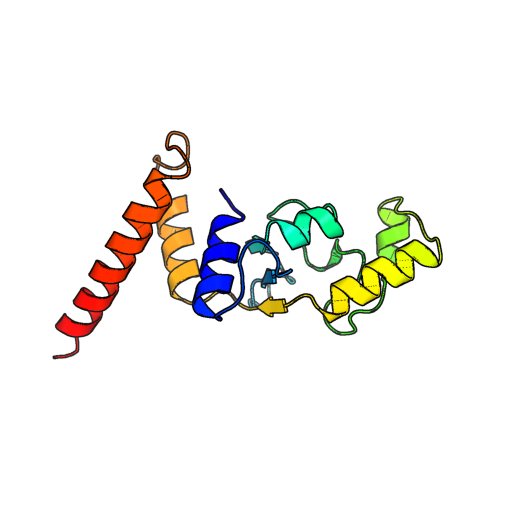83 VAL A N 1
ATOM 653 C CA . VAL A 1 83 ? -10.589 -1.057 10.185 1.00 94.88 83 VAL A CA 1
ATOM 654 C C . VAL A 1 83 ? -11.155 -2.032 9.153 1.00 94.88 83 VAL A C 1
ATOM 656 O O . VAL A 1 83 ? -10.427 -2.470 8.262 1.00 94.88 83 VAL A O 1
ATOM 659 N N . ARG A 1 84 ? -12.470 -2.283 9.194 1.00 95.94 84 ARG A N 1
ATOM 660 C CA . ARG A 1 84 ? -13.156 -3.159 8.234 1.00 95.94 84 ARG A CA 1
ATOM 661 C C . ARG A 1 84 ? -13.003 -2.676 6.793 1.00 95.94 84 ARG A C 1
ATOM 663 O O . ARG A 1 84 ? -12.738 -3.479 5.900 1.00 95.94 84 ARG A O 1
ATOM 670 N N . PHE A 1 85 ? -13.151 -1.372 6.562 1.00 94.69 85 PHE A N 1
ATOM 671 C CA . PHE A 1 85 ? -12.960 -0.765 5.246 1.00 94.69 85 PHE A CA 1
ATOM 672 C C . PHE A 1 85 ? -11.548 -1.028 4.7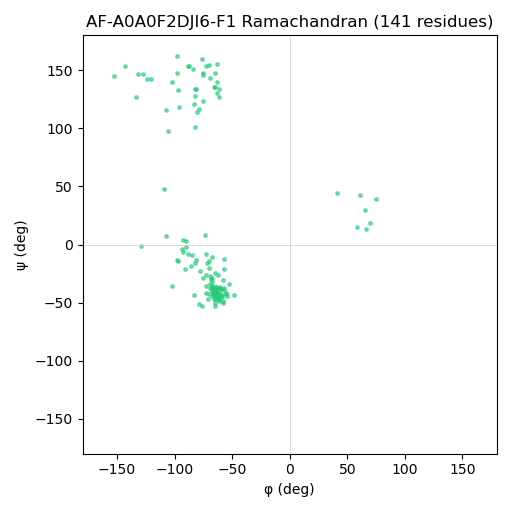05 1.00 94.69 85 PHE A C 1
ATOM 674 O O . PHE A 1 85 ? -11.395 -1.481 3.570 1.00 94.69 85 PHE A O 1
ATOM 681 N N . ILE A 1 86 ? -10.513 -0.788 5.513 1.00 94.56 86 ILE A N 1
ATOM 682 C CA . ILE A 1 86 ? -9.120 -0.981 5.098 1.00 94.56 86 ILE A CA 1
ATOM 683 C C . ILE A 1 86 ? -8.812 -2.454 4.827 1.00 94.56 86 ILE A C 1
ATOM 685 O O . ILE A 1 86 ? -8.153 -2.749 3.830 1.00 94.56 86 ILE A O 1
ATOM 689 N N . GLU A 1 87 ? -9.292 -3.374 5.662 1.00 95.00 87 GLU A N 1
ATOM 690 C CA . GLU A 1 87 ? -9.070 -4.813 5.475 1.00 95.00 87 GLU A CA 1
ATOM 691 C C . GLU A 1 87 ? -9.737 -5.345 4.201 1.00 95.00 87 GLU A C 1
ATOM 693 O O . GLU A 1 87 ? -9.101 -6.070 3.430 1.00 95.00 87 GLU A O 1
ATOM 698 N N . GLU A 1 88 ? -10.972 -4.924 3.909 1.00 95.25 88 GLU A N 1
ATOM 699 C CA . GLU A 1 88 ? -11.667 -5.325 2.682 1.00 95.25 88 GLU A CA 1
ATOM 700 C C . GLU A 1 88 ? -10.912 -4.842 1.436 1.00 95.25 88 GLU A C 1
ATOM 702 O O . GLU A 1 88 ? -10.660 -5.610 0.503 1.00 95.25 88 GLU A O 1
ATOM 707 N N . TRP A 1 89 ? -10.450 -3.588 1.447 1.00 94.62 89 TRP A N 1
ATOM 708 C CA . TRP A 1 89 ? -9.631 -3.059 0.361 1.00 94.62 89 TRP A CA 1
ATOM 709 C C . TRP A 1 89 ? -8.253 -3.723 0.270 1.00 94.62 89 TRP A C 1
ATOM 711 O O . TRP A 1 89 ? -7.744 -3.939 -0.834 1.00 94.62 89 TRP A O 1
ATOM 721 N N . ALA A 1 90 ? -7.627 -4.070 1.395 1.00 93.00 90 ALA A N 1
ATOM 722 C CA . ALA A 1 90 ? -6.342 -4.764 1.418 1.00 93.00 90 ALA A CA 1
ATOM 723 C C . ALA A 1 90 ? -6.443 -6.165 0.796 1.00 93.00 90 ALA A C 1
ATOM 725 O O . ALA A 1 90 ? -5.527 -6.577 0.068 1.00 93.00 90 ALA A O 1
ATOM 726 N N . ARG A 1 91 ? -7.571 -6.854 1.023 1.00 93.19 91 ARG A N 1
ATOM 727 C CA . ARG A 1 91 ? -7.894 -8.173 0.464 1.00 93.19 91 ARG A CA 1
ATOM 728 C C . ARG A 1 91 ? -7.986 -8.150 -1.061 1.00 93.19 91 ARG A C 1
ATOM 730 O O . ARG A 1 91 ? -7.405 -9.013 -1.711 1.00 93.19 91 ARG A O 1
ATOM 737 N N . ILE A 1 92 ? -8.648 -7.144 -1.635 1.00 92.81 92 ILE A N 1
ATOM 738 C CA . ILE A 1 92 ? -8.792 -7.002 -3.098 1.00 92.81 92 ILE A CA 1
ATOM 739 C C . ILE A 1 92 ? -7.570 -6.372 -3.777 1.00 92.81 92 ILE A C 1
ATOM 741 O O . ILE A 1 92 ? -7.455 -6.391 -5.000 1.00 92.81 92 ILE A O 1
ATOM 745 N N . THR A 1 93 ? -6.657 -5.774 -3.008 1.00 91.94 93 THR A N 1
ATOM 746 C CA . THR A 1 93 ? -5.511 -5.063 -3.577 1.00 91.94 93 THR A CA 1
ATOM 747 C C . THR A 1 93 ? -4.446 -6.024 -4.102 1.00 91.94 93 THR A C 1
ATOM 749 O O . THR A 1 93 ? -3.848 -6.798 -3.344 1.00 91.94 93 THR A O 1
ATOM 752 N N . HIS A 1 94 ? -4.111 -5.870 -5.383 1.00 90.81 94 HIS A N 1
ATOM 753 C CA . HIS A 1 94 ? -3.036 -6.604 -6.041 1.00 90.81 94 HIS A CA 1
ATOM 754 C C . HIS A 1 94 ? -1.682 -5.945 -5.773 1.00 90.81 94 HIS A C 1
ATOM 756 O O . HIS A 1 94 ? -1.456 -4.782 -6.112 1.00 90.81 94 HIS A O 1
ATOM 762 N N . ILE A 1 95 ? -0.768 -6.707 -5.177 1.00 89.44 95 ILE A N 1
ATOM 763 C CA . ILE A 1 95 ? 0.616 -6.291 -4.950 1.00 89.44 95 ILE A CA 1
ATOM 764 C C . ILE A 1 95 ? 1.477 -7.082 -5.913 1.00 89.44 95 ILE A C 1
ATOM 766 O O . ILE A 1 95 ? 1.526 -8.309 -5.843 1.00 89.44 95 ILE A O 1
ATOM 770 N N . VAL A 1 96 ? 2.114 -6.374 -6.836 1.00 88.19 96 VAL A N 1
ATOM 771 C CA . VAL A 1 96 ? 2.815 -6.997 -7.953 1.00 88.19 96 VAL A CA 1
ATOM 772 C C . VAL A 1 96 ? 4.252 -6.499 -8.040 1.00 88.19 96 VAL A C 1
ATOM 774 O O . VAL A 1 96 ? 4.532 -5.340 -7.715 1.00 88.19 96 VAL A O 1
ATOM 777 N N . PRO A 1 97 ? 5.191 -7.354 -8.470 1.00 86.69 97 PRO A N 1
ATOM 778 C CA . PRO A 1 97 ? 6.522 -6.890 -8.809 1.00 86.69 97 PRO A CA 1
ATOM 779 C C . PRO A 1 97 ? 6.501 -6.108 -10.132 1.00 86.69 97 PRO A C 1
ATOM 781 O O . PRO A 1 97 ? 5.640 -6.379 -10.969 1.00 86.69 97 PRO A O 1
ATOM 784 N N . PRO A 1 98 ? 7.444 -5.175 -10.350 1.00 83.44 98 PRO A N 1
ATOM 785 C CA . PRO A 1 98 ? 7.576 -4.491 -11.630 1.00 83.44 98 PRO A CA 1
ATOM 786 C C . PRO A 1 98 ? 7.971 -5.478 -12.729 1.00 83.44 98 PRO A C 1
ATOM 788 O O . PRO A 1 98 ? 8.900 -6.271 -12.545 1.00 83.44 98 PRO A O 1
ATOM 791 N N . LEU A 1 99 ? 7.321 -5.391 -13.888 1.00 76.94 99 LEU A N 1
ATOM 792 C CA . LEU A 1 99 ? 7.761 -6.095 -15.090 1.00 76.94 99 LEU A CA 1
ATOM 793 C C . LEU A 1 99 ? 9.054 -5.479 -15.646 1.00 76.94 99 LEU A C 1
ATOM 795 O O . LEU A 1 99 ? 9.335 -4.293 -15.443 1.00 76.94 99 LEU A O 1
ATOM 799 N N . ALA A 1 100 ? 9.850 -6.274 -16.368 1.00 68.81 100 ALA A N 1
ATOM 800 C CA . ALA A 1 100 ? 11.148 -5.848 -16.905 1.00 68.81 100 ALA A CA 1
ATOM 801 C C . ALA A 1 100 ? 11.039 -4.573 -17.766 1.00 68.81 100 ALA A C 1
ATOM 803 O O . ALA A 1 100 ? 11.824 -3.638 -17.583 1.00 68.81 100 ALA A O 1
ATOM 804 N N . TRP A 1 101 ? 10.007 -4.477 -18.613 1.00 66.31 101 TRP A N 1
ATOM 805 C CA . TRP A 1 101 ? 9.730 -3.276 -19.409 1.00 66.31 101 TRP A CA 1
ATOM 806 C C . TRP A 1 101 ? 9.448 -2.037 -18.555 1.00 66.31 101 TRP A C 1
ATOM 808 O O . TRP A 1 101 ? 9.934 -0.956 -18.882 1.00 66.31 101 TRP A O 1
ATOM 818 N N . THR A 1 102 ? 8.754 -2.162 -17.420 1.00 62.47 102 THR A N 1
ATOM 819 C CA . THR A 1 102 ? 8.514 -1.008 -16.532 1.00 62.47 102 THR A CA 1
ATOM 820 C C . THR A 1 102 ? 9.803 -0.501 -15.883 1.00 62.47 102 THR A C 1
ATOM 822 O O . THR A 1 102 ? 9.984 0.708 -15.723 1.00 62.47 102 THR A O 1
ATOM 825 N N . CYS A 1 103 ? 10.740 -1.399 -15.562 1.00 60.75 103 CYS A N 1
ATOM 826 C CA . CYS A 1 103 ? 12.063 -1.035 -15.056 1.00 60.75 103 CYS A CA 1
ATOM 827 C C . CYS A 1 103 ? 12.898 -0.296 -16.112 1.00 60.75 103 CYS A C 1
ATOM 829 O O . CYS A 1 103 ? 13.558 0.692 -15.777 1.00 60.75 103 CYS A O 1
ATOM 831 N N . ILE A 1 104 ? 12.847 -0.743 -17.372 1.00 62.03 104 ILE A N 1
ATOM 832 C CA . ILE A 1 104 ? 13.518 -0.089 -18.506 1.00 62.03 104 ILE A CA 1
ATOM 833 C C . ILE A 1 104 ? 12.906 1.293 -18.750 1.00 62.03 104 ILE A C 1
ATOM 835 O O . ILE A 1 104 ? 13.631 2.286 -18.707 1.00 62.03 104 ILE A O 1
ATOM 839 N N . LEU A 1 105 ? 11.578 1.379 -18.891 1.00 62.53 105 LEU A N 1
ATOM 840 C CA . LEU A 1 105 ? 10.866 2.644 -19.088 1.00 62.53 105 LEU A CA 1
ATOM 841 C C . LEU A 1 105 ? 11.135 3.632 -17.952 1.00 62.53 105 LEU A C 1
ATOM 843 O O . LEU A 1 105 ? 11.338 4.816 -18.197 1.00 62.53 105 LEU A O 1
ATOM 847 N N . ARG A 1 106 ? 11.200 3.166 -16.700 1.00 64.19 106 ARG A N 1
ATOM 848 C CA . ARG A 1 106 ? 11.533 4.030 -15.564 1.00 64.19 106 ARG A CA 1
ATOM 849 C C . ARG A 1 106 ? 12.949 4.600 -15.670 1.00 64.19 106 ARG A C 1
ATOM 851 O O . ARG A 1 106 ? 13.143 5.767 -15.330 1.00 64.19 106 ARG A O 1
ATOM 858 N N . LYS A 1 107 ? 13.934 3.795 -16.087 1.00 59.59 107 LYS A N 1
ATOM 859 C CA . LYS A 1 107 ? 15.324 4.247 -16.268 1.00 59.59 107 LYS A CA 1
ATOM 860 C C . LYS A 1 107 ? 15.422 5.266 -17.406 1.00 59.59 107 LYS A C 1
ATOM 862 O O . LYS A 1 107 ? 15.996 6.332 -17.194 1.00 59.59 107 LYS A O 1
ATOM 867 N N . THR A 1 108 ? 14.805 4.988 -18.555 1.00 58.69 108 THR A N 1
ATOM 868 C CA . THR A 1 108 ? 14.824 5.891 -19.718 1.00 58.69 108 THR A CA 1
ATOM 869 C C . THR A 1 108 ? 14.088 7.201 -19.433 1.00 58.69 108 THR A C 1
ATOM 871 O O . THR A 1 108 ? 14.630 8.275 -19.686 1.00 58.69 108 THR A O 1
ATOM 874 N N . TRP A 1 109 ? 12.920 7.151 -18.785 1.00 54.75 109 TRP A N 1
ATOM 875 C CA . TRP A 1 109 ? 12.179 8.356 -18.396 1.00 54.75 109 TRP A CA 1
ATOM 876 C C . TRP A 1 109 ? 12.911 9.211 -17.368 1.00 54.75 109 TRP A C 1
ATOM 878 O O . TRP A 1 109 ? 12.897 10.436 -17.482 1.00 54.75 109 TRP A O 1
ATOM 888 N N . LYS A 1 110 ? 13.548 8.590 -16.364 1.00 54.69 110 LYS A N 1
ATOM 889 C CA . LYS A 1 110 ? 14.295 9.325 -15.330 1.00 54.69 110 LYS A CA 1
ATOM 890 C C . LYS A 1 110 ? 15.541 10.011 -15.903 1.00 54.69 110 LYS A C 1
ATOM 892 O O . LYS A 1 110 ? 15.933 11.046 -15.378 1.00 54.69 110 LYS A O 1
ATOM 897 N N . SER A 1 111 ? 16.128 9.447 -16.962 1.00 50.50 111 SER A N 1
ATOM 898 C CA . SER A 1 111 ? 17.275 10.016 -17.679 1.00 50.50 111 SER A CA 1
ATOM 899 C C . SER A 1 111 ? 16.899 11.153 -18.631 1.00 50.50 111 SER A C 1
ATOM 901 O O . SER A 1 111 ? 17.757 11.958 -18.976 1.00 50.50 111 SER A O 1
ATOM 903 N N . SER A 1 112 ? 15.644 11.230 -19.080 1.00 50.31 112 SER A N 1
ATOM 904 C CA . SER A 1 112 ? 15.232 12.269 -20.023 1.00 50.31 112 SER A CA 1
ATOM 905 C C . SER A 1 112 ? 14.911 13.589 -19.303 1.00 50.31 112 SER A C 1
ATOM 907 O O . SER A 1 112 ? 14.063 13.650 -18.405 1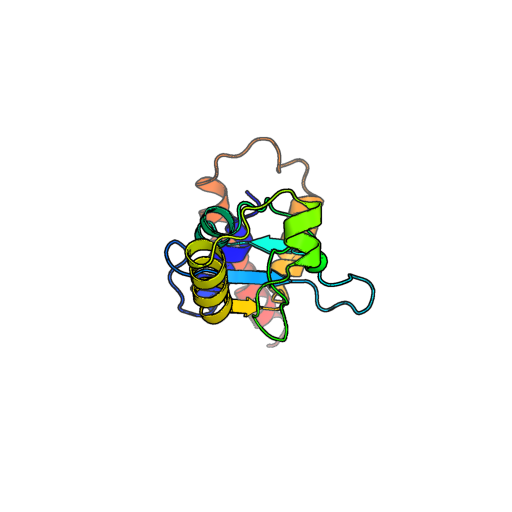.00 50.31 112 SER A O 1
ATOM 909 N N . THR A 1 113 ? 15.519 14.688 -19.757 1.00 45.66 113 THR A N 1
ATOM 910 C CA . THR A 1 113 ? 15.162 16.082 -19.401 1.00 45.66 113 THR A CA 1
ATOM 911 C C . THR A 1 113 ? 13.690 16.413 -19.731 1.00 45.66 113 THR A C 1
ATOM 913 O O . THR A 1 113 ? 13.134 17.397 -19.251 1.00 45.66 113 THR A O 1
ATOM 916 N N . PHE A 1 114 ? 13.042 15.536 -20.502 1.00 43.91 114 PHE A N 1
ATOM 917 C CA . PHE A 1 114 ? 11.688 15.595 -21.050 1.00 43.91 114 PHE A CA 1
ATOM 918 C C . PHE A 1 114 ? 10.554 15.438 -20.021 1.00 43.91 114 PHE A C 1
ATOM 920 O O . PHE A 1 114 ? 9.397 15.736 -20.312 1.00 43.91 114 PHE A O 1
ATOM 927 N N . SER A 1 115 ? 10.855 14.985 -18.797 1.00 49.94 115 SER A N 1
ATOM 928 C CA . SER A 1 115 ? 9.823 14.675 -17.791 1.00 49.94 115 SER A CA 1
ATOM 929 C C . SER A 1 115 ? 9.043 15.876 -17.238 1.00 49.94 115 SER A C 1
ATOM 931 O O . SER A 1 115 ? 8.047 15.675 -16.541 1.00 49.94 115 SER A O 1
ATOM 933 N N . LYS A 1 116 ? 9.474 17.111 -17.527 1.00 50.28 116 LYS A N 1
ATOM 934 C CA . LYS A 1 116 ? 8.915 18.331 -16.923 1.00 50.28 116 LYS A CA 1
ATOM 935 C C . LYS A 1 116 ? 7.871 19.059 -17.782 1.00 50.28 116 LYS A C 1
ATOM 937 O O . LYS A 1 116 ? 7.177 19.907 -17.236 1.00 50.28 116 LYS A O 1
ATOM 942 N N . THR A 1 117 ? 7.728 18.744 -19.072 1.00 46.97 117 THR A N 1
ATOM 943 C CA . THR A 1 117 ? 7.035 19.641 -20.025 1.00 46.97 117 THR A CA 1
ATOM 944 C C . THR A 1 117 ? 5.935 19.015 -20.886 1.00 46.97 117 THR A C 1
ATOM 946 O O . THR A 1 117 ? 5.296 19.748 -21.635 1.00 46.97 117 THR A O 1
ATOM 949 N N . MET A 1 118 ? 5.641 17.712 -20.789 1.00 47.31 118 MET A N 1
ATOM 950 C CA . MET A 1 118 ? 4.631 17.089 -21.663 1.00 47.31 118 MET A CA 1
ATOM 951 C C . MET A 1 118 ? 3.256 16.828 -21.015 1.00 47.31 118 MET A C 1
ATOM 953 O O . MET A 1 118 ? 3.188 16.337 -19.884 1.00 47.31 118 MET A O 1
ATOM 957 N N . PRO A 1 119 ? 2.146 17.061 -21.751 1.00 52.00 119 PRO A N 1
ATOM 958 C CA . PRO A 1 119 ? 0.803 16.659 -21.345 1.00 52.00 119 PRO A CA 1
ATOM 959 C C . PRO A 1 119 ? 0.635 15.130 -21.386 1.00 52.00 119 PRO A C 1
ATOM 961 O O . PRO A 1 119 ? 1.131 14.445 -22.282 1.00 52.00 119 PRO A O 1
ATOM 964 N N . ALA A 1 120 ? -0.116 14.588 -20.422 1.00 51.91 120 ALA A N 1
ATOM 965 C CA . ALA A 1 120 ? -0.255 13.146 -20.169 1.00 51.91 120 ALA A CA 1
ATOM 966 C C . ALA A 1 120 ? -0.758 12.312 -21.369 1.00 51.91 120 ALA A C 1
ATOM 968 O O . ALA A 1 120 ? -0.517 11.107 -21.422 1.00 51.91 120 ALA A O 1
ATOM 969 N N . GLN A 1 121 ? -1.422 12.943 -22.339 1.00 47.72 121 GLN A N 1
ATOM 970 C CA . GLN A 1 121 ? -1.987 12.290 -23.524 1.00 47.72 121 GLN A CA 1
ATOM 971 C C . GLN A 1 121 ? -0.898 11.853 -24.519 1.00 47.72 121 GLN A C 1
ATOM 973 O O . GLN A 1 121 ? -0.921 10.727 -25.005 1.00 47.72 121 GLN A O 1
ATOM 978 N N . MET A 1 122 ? 0.117 12.694 -24.744 1.00 47.72 122 MET A N 1
ATOM 979 C CA . MET A 1 122 ? 1.189 12.431 -25.719 1.00 47.72 122 MET A CA 1
ATOM 980 C C . MET A 1 122 ? 2.112 11.288 -25.280 1.00 47.72 122 MET A C 1
ATOM 982 O O . MET A 1 122 ? 2.678 10.564 -26.094 1.00 47.72 122 MET A O 1
ATOM 986 N N . THR A 1 123 ? 2.221 11.086 -23.969 1.00 57.19 123 THR A N 1
ATOM 987 C CA . THR A 1 123 ? 3.071 10.040 -23.396 1.00 57.19 123 THR A CA 1
ATOM 988 C C . THR A 1 123 ? 2.500 8.640 -23.585 1.00 57.19 123 THR A C 1
ATOM 990 O O . THR A 1 123 ? 3.268 7.691 -23.672 1.00 57.19 123 THR A O 1
ATOM 993 N N . PHE A 1 124 ? 1.177 8.497 -23.717 1.00 55.38 124 PHE A N 1
ATOM 994 C CA . PHE A 1 124 ? 0.549 7.196 -23.955 1.00 55.38 124 PHE A CA 1
ATOM 995 C C . PHE A 1 124 ? 0.849 6.686 -25.370 1.00 55.38 124 PHE A C 1
ATOM 997 O O . PHE A 1 124 ? 1.307 5.555 -25.525 1.00 55.38 124 PHE A O 1
ATOM 1004 N N . SER A 1 125 ? 0.694 7.546 -26.382 1.00 55.44 125 SER A N 1
ATOM 1005 C CA . SER A 1 125 ? 0.979 7.207 -27.781 1.00 55.44 125 SER A CA 1
ATOM 1006 C C . SER A 1 125 ? 2.456 6.892 -28.006 1.00 55.44 125 SER A C 1
ATOM 1008 O O . SER A 1 125 ? 2.768 5.896 -28.647 1.00 55.44 125 SER A O 1
ATOM 1010 N N . LEU A 1 126 ? 3.369 7.681 -27.426 1.00 58.78 126 LEU A N 1
ATOM 1011 C CA . LEU A 1 126 ? 4.811 7.455 -27.564 1.00 58.78 126 LEU A CA 1
ATOM 1012 C C . LEU A 1 126 ? 5.254 6.138 -26.905 1.00 58.78 126 LEU A C 1
ATOM 1014 O O . LEU A 1 126 ? 6.101 5.436 -27.441 1.00 58.78 126 LEU A O 1
ATOM 1018 N N . ILE A 1 127 ? 4.672 5.778 -25.756 1.00 61.84 127 ILE A N 1
ATOM 1019 C CA . ILE A 1 127 ? 5.017 4.540 -25.041 1.00 61.84 127 ILE A CA 1
ATOM 1020 C C . ILE A 1 127 ? 4.471 3.304 -25.766 1.00 61.84 127 ILE A C 1
ATOM 1022 O O . ILE A 1 127 ? 5.161 2.288 -25.805 1.00 61.84 127 ILE A O 1
ATOM 1026 N N . LEU A 1 128 ? 3.287 3.385 -26.385 1.00 59.31 128 LEU A N 1
ATOM 1027 C CA . LEU A 1 128 ? 2.780 2.324 -27.266 1.00 59.31 128 LEU A CA 1
ATOM 1028 C C . LEU A 1 128 ? 3.647 2.170 -28.524 1.00 59.31 128 LEU A C 1
ATOM 1030 O O . LEU A 1 128 ? 4.028 1.054 -28.857 1.00 59.31 128 LEU A O 1
ATOM 1034 N N . LEU A 1 129 ? 4.064 3.280 -29.141 1.00 59.94 129 LEU A N 1
ATOM 1035 C CA . LEU A 1 129 ? 5.003 3.276 -30.271 1.00 59.94 129 LEU A CA 1
ATOM 1036 C C . LEU A 1 129 ? 6.353 2.650 -29.895 1.00 59.94 129 LEU A C 1
ATOM 1038 O O . LEU A 1 129 ? 6.906 1.854 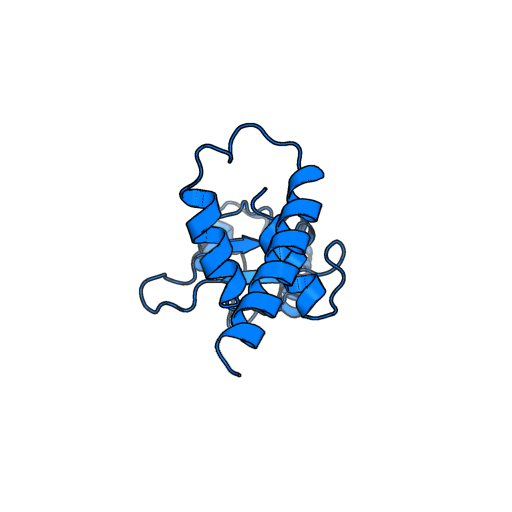-30.648 1.00 59.94 129 LEU A O 1
ATOM 1042 N N . MET A 1 130 ? 6.871 2.967 -28.705 1.00 58.47 130 MET A N 1
ATOM 1043 C CA . MET A 1 130 ? 8.094 2.350 -28.191 1.00 58.47 130 MET A CA 1
ATOM 1044 C C . MET A 1 130 ? 7.907 0.869 -27.843 1.00 58.47 130 MET A C 1
ATOM 1046 O O . MET A 1 130 ? 8.871 0.119 -27.958 1.00 58.47 130 MET A O 1
ATOM 1050 N N . ARG A 1 131 ? 6.703 0.431 -27.444 1.00 61.75 131 ARG A N 1
ATOM 1051 C CA . ARG A 1 131 ? 6.385 -0.991 -27.238 1.00 61.75 131 ARG A CA 1
ATOM 1052 C C . ARG A 1 131 ? 6.468 -1.746 -28.557 1.00 61.75 131 ARG A C 1
ATOM 1054 O O . ARG A 1 131 ? 7.178 -2.743 -28.621 1.00 61.75 131 ARG A O 1
ATOM 1061 N N . ASP A 1 132 ? 5.815 -1.250 -29.600 1.00 58.06 132 ASP A N 1
ATOM 1062 C CA . ASP A 1 132 ? 5.823 -1.905 -30.909 1.00 58.06 132 ASP A CA 1
ATOM 1063 C C . ASP A 1 132 ? 7.247 -1.938 -31.490 1.00 58.06 132 ASP A C 1
A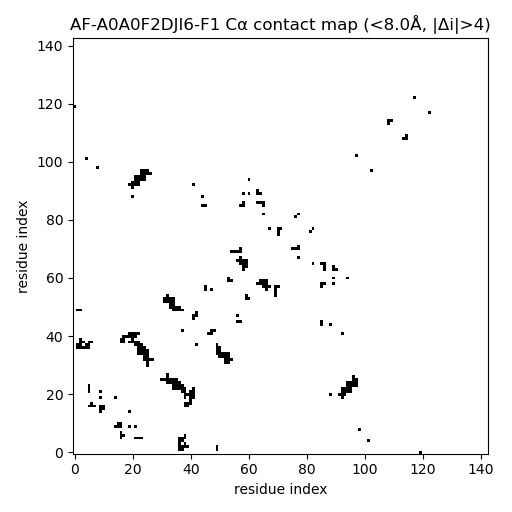TOM 1065 O O . ASP A 1 132 ? 7.713 -2.994 -31.911 1.00 58.06 132 ASP A O 1
ATOM 1069 N N . LEU A 1 133 ? 8.008 -0.843 -31.366 1.00 56.97 133 LEU A N 1
ATOM 1070 C CA . LEU A 1 133 ? 9.421 -0.793 -31.760 1.00 56.97 133 LEU A CA 1
ATOM 1071 C C . LEU A 1 133 ? 10.308 -1.775 -30.985 1.00 56.97 133 LEU A C 1
ATOM 1073 O O . LEU A 1 133 ? 11.114 -2.461 -31.604 1.00 56.97 133 LEU A O 1
ATOM 1077 N N . LEU A 1 134 ? 10.178 -1.879 -29.657 1.00 54.41 134 LEU A N 1
ATOM 1078 C CA . LEU A 1 134 ? 10.981 -2.820 -28.863 1.00 54.41 134 LEU A CA 1
ATOM 1079 C C . LEU A 1 134 ? 10.622 -4.275 -29.157 1.00 54.41 134 LEU A C 1
ATOM 1081 O O . LEU A 1 134 ? 11.523 -5.107 -29.195 1.00 54.41 134 LEU A O 1
ATOM 1085 N N . THR A 1 135 ? 9.341 -4.571 -29.383 1.00 55.59 135 THR A N 1
ATOM 1086 C CA . THR A 1 135 ? 8.880 -5.927 -29.716 1.00 55.59 135 THR A CA 1
ATOM 1087 C C . THR A 1 135 ? 9.440 -6.357 -31.075 1.00 55.59 135 THR A C 1
ATOM 1089 O O . THR A 1 135 ? 9.989 -7.452 -31.197 1.00 55.59 135 THR A O 1
ATOM 1092 N N . VAL A 1 136 ? 9.408 -5.456 -32.064 1.00 54.69 136 VAL A N 1
ATOM 1093 C CA . VAL A 1 136 ? 10.027 -5.652 -33.386 1.00 54.69 136 VAL A CA 1
ATOM 1094 C C . VAL A 1 136 ? 11.547 -5.802 -33.277 1.00 54.69 136 VAL A C 1
ATOM 1096 O O . VAL A 1 136 ? 12.112 -6.701 -33.891 1.00 54.69 136 VAL A O 1
ATOM 1099 N N . PHE A 1 137 ? 12.215 -4.994 -32.449 1.00 39.28 137 PHE A N 1
ATOM 1100 C CA . PHE A 1 137 ? 13.669 -5.073 -32.267 1.00 39.28 137 PHE A CA 1
ATOM 1101 C C . PHE A 1 137 ? 14.105 -6.391 -31.617 1.00 39.28 137 PHE A C 1
ATOM 1103 O O . PHE A 1 137 ? 15.109 -6.974 -32.013 1.00 39.28 137 PHE A O 1
ATOM 1110 N N . THR A 1 138 ? 13.333 -6.908 -30.655 1.00 47.47 138 THR A N 1
ATOM 1111 C CA . THR A 1 138 ? 13.585 -8.242 -30.093 1.00 47.47 138 THR A CA 1
ATOM 1112 C C . THR A 1 138 ? 13.346 -9.367 -31.099 1.00 47.47 138 THR A C 1
ATOM 1114 O O . THR A 1 138 ? 14.046 -10.370 -31.043 1.00 47.47 138 THR A O 1
ATOM 1117 N N . PHE A 1 139 ? 12.414 -9.200 -32.042 1.00 48.59 139 PHE A N 1
ATOM 1118 C CA . PHE A 1 139 ? 12.129 -10.189 -33.087 1.00 48.59 139 PHE A CA 1
ATOM 1119 C C . PHE A 1 139 ? 13.202 -10.221 -34.192 1.00 48.59 139 PHE A C 1
ATOM 1121 O O . PHE A 1 139 ? 13.448 -11.270 -34.780 1.00 48.59 139 PHE A O 1
ATOM 1128 N N . LEU A 1 140 ? 13.857 -9.083 -34.440 1.00 44.19 140 LEU A N 1
ATOM 1129 C CA . LEU A 1 140 ? 14.949 -8.906 -35.407 1.00 44.19 140 LEU A CA 1
ATOM 1130 C C . LEU A 1 140 ? 16.333 -9.332 -34.892 1.00 44.19 140 LEU A C 1
ATOM 1132 O O . LEU A 1 140 ? 17.246 -9.468 -35.693 1.00 44.19 140 LEU A O 1
ATOM 1136 N N . ILE A 1 141 ? 16.510 -9.508 -33.579 1.00 47.94 141 ILE A N 1
ATOM 1137 C CA . ILE A 1 141 ? 17.774 -9.983 -32.975 1.00 47.94 141 ILE A CA 1
ATOM 1138 C C . ILE A 1 141 ? 17.749 -11.503 -32.704 1.00 47.94 141 ILE A C 1
ATOM 1140 O O . ILE A 1 141 ? 18.790 -12.104 -32.454 1.00 47.94 141 ILE A O 1
ATOM 1144 N N . LEU A 1 142 ? 16.569 -12.132 -32.749 1.00 47.12 142 LEU A N 1
ATOM 1145 C CA . LEU A 1 142 ? 16.358 -13.566 -32.495 1.00 47.12 142 LEU A CA 1
ATOM 1146 C C . LEU A 1 142 ? 16.033 -14.393 -33.759 1.00 47.12 142 LEU A C 1
ATOM 1148 O O . LEU A 1 142 ? 15.736 -15.578 -33.630 1.00 47.12 142 LEU A O 1
ATOM 1152 N N . ASN A 1 143 ? 16.118 -13.793 -34.950 1.00 38.41 143 ASN A N 1
ATOM 1153 C CA . ASN A 1 143 ? 16.213 -14.469 -36.255 1.00 38.41 143 ASN A CA 1
ATOM 1154 C C . ASN A 1 143 ? 17.506 -14.035 -36.946 1.00 38.41 143 ASN A C 1
ATOM 1156 O O . ASN A 1 143 ? 18.023 -14.834 -37.753 1.00 38.41 143 ASN A O 1
#

Organism: Streptococcus mitis (NCBI:txid28037)

Radius of gyration: 17.31 Å; Cα contacts (8 Å, |Δi|>4): 174; chains: 1; bounding box: 34×34×52 Å

pLDDT: mean 75.83, std 17.05, range [38.41, 95.94]

Secondary structure (DSSP, 8-state):
-THHHHHHHHHHTT--TTTS-EEEE---GGGTTBEEEE-HHHHHHH-PPSS-BGGGSSB-TTT--B-HHHHHHTT----HHHHHHHHHHHHH-EEEPPPHHHHHHHHHHHH-GGGGT--HHHHHHHHHHHHHHHHHHHHHH--

Mean pred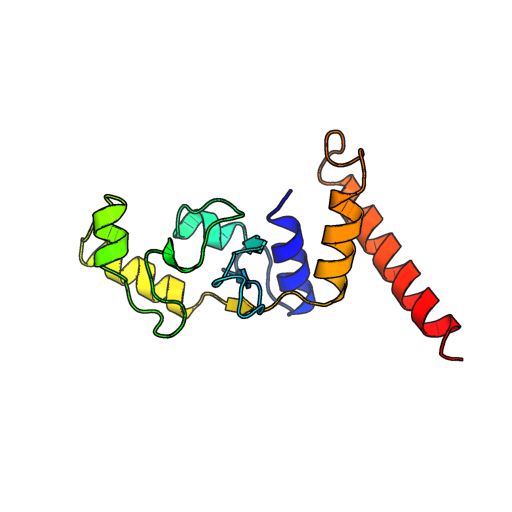icted aligned error: 10.47 Å

Sequence (143 aa):
MKSFYASVECVERGLHPLKTSLCVMSRAVNANGLILASSPMFKKVFGKNNVSHSYDLPFDIKTKKFNYYVACRQGLPITFDYVRFIEEWARITHIVPPLAWTCILRKTWKSSTFSKTMPAQMTFSLILLMRDLLTVFTFLILN

Foldseek 3Di:
DQQVQVQVVCVVVVHHQQPAWEWAFAPDPVRQTFTRGTGPVVCVQQVDDHGDHQLLGQAHLPVLAGDPVSCVVVVHDPDPVSRVSSSVNSVRYHYHYRDPVSVVVVVVQVPDPPVPDDDPVVVVVVVVVVVVVVVVVVVVVVD